Protein AF-A0A7J9Q521-F1 (afdb_monomer_lite)

Radius of gyration: 25.87 Å; chains: 1; bounding box: 79×30×72 Å

pLDDT: mean 87.29, std 11.14, range [47.59, 98.31]

Sequence (172 aa):
MMITQPKRTIVFVFLLVLSLILIKPTYAVGIYFPNDAEIDFKPGLEKTFNFAVTPSNMDVKLSVSGYLSEYVTLSKTFIRFNSTDRIFRVIIKLPEKIDKPGHHKVWIAAEEVIDESKIGGNIGTSCNAMVYILIHVLNPGKYVEMRLSAPDVDLNEPVNFAVSVKSFGEED

Secondary structure (DSSP, 8-state):
----PPPHHHHHHHHHHHHHHT-PPP----EE--S--EEE--TT-EEEEEEEE---SSEEEEEEESTTGGGEEES-SEE-TT-S--EEEEEEE--S--SS-EEEEEEEEEEEEP-HHHHTTS-----EEEEEEEEEE-BSS--EEEEEE-----TTSPPPPEEEEEE-BS--

Structure (mmCIF, N/CA/C/O backbone):
data_AF-A0A7J9Q521-F1
#
_entry.id   AF-A0A7J9Q521-F1
#
loop_
_atom_site.group_PDB
_atom_site.id
_atom_site.type_symbol
_atom_site.label_atom_id
_atom_site.label_alt_id
_atom_site.label_comp_id
_atom_site.label_asym_id
_atom_site.label_entity_id
_atom_site.label_seq_id
_atom_site.pdbx_PDB_ins_code
_atom_site.Cartn_x
_atom_site.Cartn_y
_atom_site.Cartn_z
_atom_site.occupancy
_atom_site.B_iso_or_equiv
_atom_site.auth_seq_id
_atom_site.auth_comp_id
_atom_site.auth_asym_id
_atom_site.auth_atom_id
_atom_site.pdbx_PDB_model_num
ATOM 1 N N . MET A 1 1 ? 58.715 12.450 -34.937 1.00 47.59 1 MET A N 1
ATOM 2 C CA . MET A 1 1 ? 57.334 12.741 -34.496 1.00 47.59 1 MET A CA 1
ATOM 3 C C . MET A 1 1 ? 57.241 12.364 -33.023 1.00 47.59 1 MET A C 1
ATOM 5 O O . MET A 1 1 ? 57.263 11.184 -32.707 1.00 47.59 1 MET A O 1
ATOM 9 N N . MET A 1 2 ? 57.324 13.346 -32.122 1.00 49.03 2 MET A N 1
ATOM 10 C CA . MET A 1 2 ? 57.434 13.121 -30.674 1.00 49.03 2 MET A CA 1
ATOM 11 C C . MET A 1 2 ? 56.020 13.026 -30.086 1.00 49.03 2 MET A C 1
ATOM 13 O O . MET A 1 2 ? 55.297 14.018 -30.078 1.00 49.03 2 MET A O 1
ATOM 17 N N . ILE A 1 3 ? 55.600 11.834 -29.658 1.00 58.25 3 ILE A N 1
ATOM 18 C CA . ILE A 1 3 ? 54.300 11.632 -29.005 1.00 58.25 3 ILE A CA 1
ATOM 19 C C . ILE A 1 3 ? 54.475 12.011 -27.533 1.00 58.25 3 ILE A C 1
ATOM 21 O O . ILE A 1 3 ? 55.090 11.279 -26.757 1.00 58.25 3 ILE A O 1
ATOM 25 N N . THR A 1 4 ? 53.989 13.188 -27.152 1.00 68.38 4 THR A N 1
ATOM 26 C CA . THR A 1 4 ? 53.961 13.645 -25.762 1.00 68.38 4 THR A CA 1
ATOM 27 C C . THR A 1 4 ? 52.951 12.811 -24.975 1.00 68.38 4 THR A C 1
ATOM 29 O O . THR A 1 4 ? 51.753 12.833 -25.246 1.00 68.38 4 THR A O 1
ATOM 32 N N . GLN A 1 5 ? 53.442 12.042 -24.000 1.00 64.75 5 GLN A N 1
ATOM 33 C CA . GLN A 1 5 ? 52.608 11.255 -23.088 1.00 64.75 5 GLN A CA 1
ATOM 34 C C . GLN A 1 5 ? 51.618 12.187 -22.361 1.00 64.75 5 GLN A C 1
ATOM 36 O O . GLN A 1 5 ? 52.052 13.196 -21.790 1.00 64.75 5 GLN A O 1
ATOM 41 N N . PRO A 1 6 ? 50.304 11.895 -22.365 1.00 68.19 6 PRO A N 1
ATOM 42 C CA . PRO A 1 6 ? 49.338 12.721 -21.657 1.00 68.19 6 PRO A CA 1
ATOM 43 C C . PRO A 1 6 ? 49.675 12.734 -20.163 1.00 68.19 6 PRO A C 1
ATOM 45 O O . PRO A 1 6 ? 49.997 11.703 -19.568 1.00 68.19 6 PRO A O 1
ATOM 48 N N . LYS A 1 7 ? 49.609 13.915 -19.535 1.00 80.44 7 LYS A N 1
ATOM 49 C CA . LYS A 1 7 ? 49.823 14.047 -18.087 1.00 80.44 7 LYS A CA 1
ATOM 50 C C . LYS A 1 7 ? 48.856 13.102 -17.366 1.00 80.44 7 LYS A C 1
ATOM 52 O O . LYS A 1 7 ? 47.669 13.105 -17.682 1.00 80.44 7 LYS A O 1
ATOM 57 N N . ARG A 1 8 ? 49.339 12.332 -16.381 1.00 84.19 8 ARG A N 1
ATOM 58 C CA . ARG A 1 8 ? 48.539 11.359 -15.600 1.00 84.19 8 ARG A CA 1
ATOM 59 C C . ARG A 1 8 ? 47.196 11.925 -15.115 1.00 84.19 8 ARG A C 1
ATOM 61 O O . ARG A 1 8 ? 46.199 11.215 -15.118 1.00 84.19 8 ARG A O 1
ATOM 68 N N . THR A 1 9 ? 47.155 13.214 -14.781 1.00 85.81 9 THR A N 1
ATOM 69 C CA . THR A 1 9 ? 45.937 13.941 -14.400 1.00 85.81 9 THR A CA 1
ATOM 70 C C . THR A 1 9 ? 44.882 13.982 -15.509 1.00 85.81 9 THR A C 1
ATOM 72 O O . THR A 1 9 ? 43.710 13.792 -15.225 1.00 85.81 9 THR A O 1
ATOM 75 N N . ILE A 1 10 ? 45.275 14.182 -16.770 1.00 90.81 10 ILE A N 1
ATOM 76 C CA . ILE A 1 10 ? 44.349 14.231 -17.915 1.00 90.81 10 ILE A CA 1
ATOM 77 C C . ILE A 1 10 ? 43.726 12.854 -18.139 1.00 90.81 10 ILE A C 1
ATOM 79 O O . ILE A 1 10 ? 42.522 12.756 -18.343 1.00 90.81 10 ILE A O 1
ATOM 83 N N . VAL A 1 11 ? 44.529 11.790 -18.041 1.00 92.31 11 VAL A N 1
ATOM 84 C CA . VAL A 1 11 ? 44.032 10.411 -18.153 1.00 92.31 11 VAL A CA 1
ATOM 85 C C . VAL A 1 11 ? 43.066 10.091 -17.013 1.00 92.31 11 VAL A C 1
ATOM 87 O O . VAL A 1 11 ? 42.007 9.526 -17.257 1.00 92.31 11 VAL A O 1
ATOM 90 N N . PHE A 1 12 ? 43.385 10.498 -15.781 1.00 94.00 12 PHE A N 1
ATOM 91 C CA . PHE A 1 12 ? 42.503 10.296 -14.631 1.00 94.00 12 PHE A CA 1
ATOM 92 C C . PHE A 1 12 ? 41.174 11.048 -14.775 1.00 94.00 12 PHE A C 1
ATOM 94 O O . PHE A 1 12 ? 40.115 10.459 -14.590 1.00 94.00 12 PHE A O 1
ATOM 101 N N . VAL A 1 13 ? 41.218 12.328 -15.160 1.00 95.44 13 VAL A N 1
ATOM 102 C CA . VAL A 1 13 ? 40.010 13.132 -15.404 1.00 95.44 13 VAL A CA 1
ATOM 103 C C . VAL A 1 13 ? 39.185 12.531 -16.540 1.00 95.44 13 VAL A C 1
ATOM 105 O O . VAL A 1 13 ? 37.972 12.414 -16.408 1.00 95.44 13 VAL A O 1
ATOM 108 N N . PHE A 1 14 ? 39.825 12.084 -17.623 1.00 95.56 14 PHE A N 1
ATOM 109 C CA . PHE A 1 14 ? 39.141 11.415 -18.727 1.00 95.56 14 PHE A CA 1
ATOM 110 C C . PHE A 1 14 ? 38.455 10.119 -18.277 1.00 95.56 14 PHE A C 1
ATOM 112 O O . PHE A 1 14 ? 37.289 9.915 -18.597 1.00 95.56 14 PHE A O 1
ATOM 119 N N . LEU A 1 15 ? 39.134 9.275 -17.493 1.00 95.44 15 LEU A N 1
ATOM 120 C CA . LEU A 1 15 ? 38.546 8.047 -16.948 1.00 95.44 15 LEU A CA 1
ATOM 121 C C . LEU A 1 15 ? 37.395 8.335 -15.980 1.00 95.44 15 LEU A C 1
ATOM 123 O O . LEU A 1 15 ? 36.400 7.617 -15.994 1.00 95.44 15 LEU A O 1
ATOM 127 N N . LEU A 1 16 ? 37.500 9.390 -15.171 1.00 95.81 16 LEU A N 1
ATOM 128 C CA . LEU A 1 16 ? 36.434 9.802 -14.263 1.00 95.81 16 LEU A CA 1
ATOM 129 C C . LEU A 1 16 ? 35.203 10.295 -15.036 1.00 95.81 16 LEU A C 1
ATOM 131 O O . LEU A 1 16 ? 34.092 9.857 -14.754 1.00 95.81 16 LEU A O 1
ATOM 135 N N . VAL A 1 17 ? 35.393 11.137 -16.054 1.00 95.81 17 VAL A N 1
ATOM 136 C CA . VAL A 1 17 ? 34.303 11.594 -16.931 1.00 95.81 17 VAL A CA 1
ATOM 137 C C . VAL A 1 17 ? 33.683 10.418 -17.689 1.00 95.81 17 VAL A C 1
ATOM 139 O O . VAL A 1 17 ? 32.462 10.302 -17.739 1.00 95.81 17 VAL A O 1
ATOM 142 N N . LEU A 1 18 ? 34.503 9.506 -18.219 1.00 95.75 18 LEU A N 1
ATOM 143 C CA . LEU A 1 18 ? 34.029 8.301 -18.898 1.00 95.75 18 LEU A CA 1
ATOM 144 C C . LEU A 1 18 ? 33.210 7.409 -17.955 1.00 95.75 18 LEU A C 1
ATOM 146 O O . LEU A 1 18 ? 32.152 6.930 -18.345 1.00 95.75 18 LEU A O 1
ATOM 150 N N . SER A 1 19 ? 33.656 7.238 -16.707 1.00 93.81 19 SER A N 1
ATOM 151 C CA . SER A 1 19 ? 32.931 6.488 -15.675 1.00 93.81 19 SER A CA 1
ATOM 152 C C . SER A 1 19 ? 31.554 7.096 -15.385 1.00 93.81 19 SER A C 1
ATOM 154 O O . SER A 1 19 ? 30.560 6.375 -15.348 1.00 93.81 19 SER A O 1
ATOM 156 N N . LEU A 1 20 ? 31.464 8.427 -15.273 1.00 90.56 20 LEU A N 1
ATOM 157 C CA . LEU A 1 20 ? 30.196 9.122 -15.027 1.00 90.56 20 LEU A CA 1
ATOM 158 C C . LEU A 1 20 ? 29.192 8.961 -16.181 1.00 90.56 20 LEU A C 1
ATOM 160 O O . LEU A 1 20 ? 27.995 8.849 -15.932 1.00 90.56 20 LEU A O 1
ATOM 164 N N . ILE A 1 21 ? 29.662 8.899 -17.432 1.00 91.94 21 ILE A N 1
ATOM 165 C CA . ILE A 1 21 ? 28.803 8.698 -18.616 1.00 91.94 21 ILE A CA 1
ATOM 166 C C . ILE A 1 21 ? 28.232 7.269 -18.670 1.00 91.94 21 ILE A C 1
ATOM 168 O O . ILE A 1 21 ? 27.182 7.039 -19.268 1.00 91.94 21 ILE A O 1
ATOM 172 N N . LEU A 1 22 ? 28.898 6.299 -18.037 1.00 88.94 22 LEU A N 1
ATOM 173 C CA . LEU A 1 22 ? 28.477 4.895 -18.032 1.00 88.94 22 LEU A CA 1
ATOM 174 C C . LEU A 1 22 ? 27.418 4.571 -16.965 1.00 88.94 22 LEU A C 1
ATOM 176 O O . LEU A 1 22 ? 26.902 3.450 -16.946 1.00 88.94 22 LEU A O 1
ATOM 180 N N . ILE A 1 23 ? 27.063 5.522 -16.095 1.00 83.94 23 ILE A N 1
ATOM 181 C CA . ILE A 1 23 ? 26.026 5.324 -15.077 1.00 83.94 23 ILE A CA 1
ATOM 182 C C . ILE A 1 23 ? 24.658 5.293 -15.769 1.00 83.94 23 ILE A C 1
ATOM 184 O O . ILE A 1 23 ? 24.169 6.304 -16.272 1.00 83.94 23 ILE A O 1
ATOM 188 N N . LYS A 1 24 ? 24.016 4.121 -15.794 1.00 75.94 24 LYS A N 1
ATOM 189 C CA . LYS A 1 24 ? 22.641 3.982 -16.289 1.00 75.94 24 LYS A CA 1
ATOM 190 C C . LYS A 1 24 ? 21.645 4.424 -15.210 1.00 75.94 24 LYS A C 1
ATOM 192 O O . LYS A 1 24 ? 21.816 4.022 -14.057 1.00 75.94 24 LYS A O 1
ATOM 197 N N . PRO A 1 25 ? 20.590 5.186 -15.554 1.00 68.81 25 PRO A N 1
ATOM 198 C CA . PRO A 1 25 ? 19.529 5.488 -14.603 1.00 68.81 25 PRO A CA 1
ATOM 199 C C . PRO A 1 25 ? 18.824 4.191 -14.193 1.00 68.81 25 PRO A C 1
ATOM 201 O O . PRO A 1 25 ? 18.413 3.394 -15.040 1.00 68.81 25 PRO A O 1
ATOM 204 N N . THR A 1 26 ? 18.696 3.975 -12.888 1.00 70.12 26 THR A N 1
ATOM 205 C CA . THR A 1 26 ? 17.899 2.893 -12.309 1.00 70.12 26 THR A CA 1
ATOM 206 C C . THR A 1 26 ? 16.593 3.489 -11.797 1.00 70.12 26 THR A C 1
ATOM 208 O O . THR A 1 26 ? 16.590 4.471 -11.057 1.00 70.12 26 THR A O 1
ATOM 211 N N . TYR A 1 27 ? 15.469 2.932 -12.248 1.00 78.06 27 TYR A N 1
ATOM 212 C CA . TYR A 1 27 ? 14.140 3.344 -11.807 1.00 78.06 27 TYR A CA 1
ATOM 213 C C . TYR A 1 27 ? 13.620 2.299 -10.830 1.00 78.06 27 TYR A C 1
ATOM 215 O O . TYR A 1 27 ? 13.384 1.162 -11.234 1.00 78.06 27 TYR A O 1
ATOM 223 N N . ALA A 1 28 ? 13.478 2.694 -9.567 1.00 85.81 28 ALA A N 1
ATOM 224 C CA . ALA A 1 28 ? 12.813 1.896 -8.548 1.00 85.81 28 ALA A CA 1
ATOM 225 C C . ALA A 1 28 ? 11.314 2.216 -8.520 1.00 85.81 28 ALA A C 1
ATOM 227 O O . ALA A 1 28 ? 10.898 3.360 -8.758 1.00 85.81 28 ALA A O 1
ATOM 228 N N . VAL A 1 29 ? 10.505 1.206 -8.206 1.00 94.00 29 VAL A N 1
ATOM 229 C CA . VAL A 1 29 ? 9.079 1.393 -7.960 1.00 94.00 29 VAL A CA 1
ATOM 230 C C . VAL A 1 29 ? 8.846 2.308 -6.755 1.00 94.00 29 VAL A C 1
ATOM 232 O O . VAL A 1 29 ? 9.493 2.211 -5.717 1.00 94.00 29 VAL A O 1
ATOM 235 N N . GLY A 1 30 ? 7.884 3.202 -6.900 1.00 93.94 30 GLY A N 1
ATOM 236 C CA . GLY A 1 30 ? 7.371 4.089 -5.874 1.00 93.94 30 GLY A CA 1
ATOM 237 C C . GLY A 1 30 ? 5.860 4.186 -6.015 1.00 93.94 30 GLY A C 1
ATOM 238 O O . GLY A 1 30 ? 5.306 3.912 -7.080 1.00 93.94 30 GLY A O 1
ATOM 239 N N . ILE A 1 31 ? 5.187 4.581 -4.943 1.00 94.62 31 ILE A N 1
ATOM 240 C CA . ILE A 1 31 ? 3.732 4.715 -4.895 1.00 94.62 31 ILE A CA 1
ATOM 241 C C . ILE A 1 31 ? 3.368 6.149 -4.509 1.00 94.62 31 ILE A C 1
ATOM 243 O O . ILE A 1 31 ? 3.936 6.723 -3.583 1.00 94.62 31 ILE A O 1
ATOM 247 N N . TYR A 1 32 ? 2.441 6.738 -5.253 1.00 91.38 32 TYR A N 1
ATOM 248 C CA . TYR A 1 32 ? 1.949 8.095 -5.065 1.00 91.38 32 TYR A CA 1
ATOM 249 C C . TYR A 1 32 ? 0.455 8.071 -4.759 1.00 91.38 32 TYR A C 1
ATOM 251 O O . TYR A 1 32 ? -0.315 7.380 -5.434 1.00 91.38 32 TYR A O 1
ATOM 259 N N . PHE A 1 33 ? 0.047 8.871 -3.777 1.00 87.75 33 PHE A N 1
ATOM 260 C CA . PHE A 1 33 ? -1.351 9.167 -3.492 1.00 87.75 33 PHE A CA 1
ATOM 261 C C . PHE A 1 33 ? -1.492 10.657 -3.126 1.00 87.75 33 PHE A C 1
ATOM 263 O O . PHE A 1 33 ? -0.682 11.166 -2.353 1.00 87.75 33 PHE A O 1
ATOM 270 N N . PRO A 1 34 ? -2.471 11.380 -3.697 1.00 66.31 34 PRO A N 1
ATOM 271 C CA . PRO A 1 34 ? -2.526 12.841 -3.599 1.00 66.31 34 PRO A CA 1
ATOM 272 C C . PRO A 1 34 ? -3.157 13.430 -2.320 1.00 66.31 34 PRO A C 1
ATOM 274 O O . PRO A 1 34 ? -3.195 14.649 -2.217 1.00 66.31 34 PRO A O 1
ATOM 277 N N . ASN A 1 35 ? -3.661 12.643 -1.361 1.00 66.25 35 ASN A N 1
ATOM 278 C CA . ASN A 1 35 ? -4.530 13.156 -0.281 1.00 66.25 35 ASN A CA 1
ATOM 279 C C . ASN A 1 35 ? -4.188 12.595 1.095 1.00 66.25 35 ASN A C 1
ATOM 281 O O . ASN A 1 35 ? -3.804 11.438 1.160 1.00 66.25 35 ASN A O 1
ATOM 285 N N . ASP A 1 36 ? -4.479 13.333 2.172 1.00 69.50 36 ASP A N 1
ATOM 286 C CA . ASP A 1 36 ? -4.473 12.823 3.551 1.00 69.50 36 ASP A CA 1
ATOM 287 C C . ASP A 1 36 ? -5.259 11.508 3.639 1.00 69.50 36 ASP A C 1
ATOM 289 O O . ASP A 1 36 ? -6.485 11.459 3.487 1.00 69.50 36 ASP A O 1
ATOM 293 N N . ALA A 1 37 ? -4.534 10.405 3.813 1.00 82.75 37 ALA A N 1
ATOM 294 C CA . ALA A 1 37 ? -5.089 9.060 3.807 1.00 82.75 37 ALA A CA 1
ATOM 295 C C . ALA A 1 37 ? -5.637 8.698 5.190 1.00 82.75 37 ALA A C 1
ATOM 297 O O . ALA A 1 37 ? -5.391 7.605 5.682 1.00 82.75 37 ALA A O 1
ATOM 298 N N . GLU A 1 38 ? -6.362 9.616 5.820 1.00 91.81 38 GLU A N 1
ATOM 299 C CA . GLU A 1 38 ? -6.986 9.422 7.125 1.00 91.81 38 GLU A CA 1
ATOM 300 C C . GLU A 1 38 ? -8.505 9.500 6.973 1.00 91.81 38 GLU A C 1
ATOM 302 O O . GLU A 1 38 ? -9.038 10.378 6.285 1.00 91.81 38 GLU A O 1
ATOM 307 N N . ILE A 1 39 ? -9.215 8.527 7.545 1.00 92.88 39 ILE A N 1
ATOM 308 C CA . ILE A 1 39 ? -10.677 8.477 7.527 1.00 92.88 39 ILE A CA 1
ATOM 309 C C . ILE A 1 39 ? -11.241 7.991 8.852 1.00 92.88 39 ILE A C 1
ATOM 311 O O . ILE A 1 39 ? -10.743 7.032 9.437 1.00 92.88 39 ILE A O 1
ATOM 315 N N . ASP A 1 40 ? -12.348 8.591 9.268 1.00 93.12 40 ASP A N 1
ATOM 316 C CA . ASP A 1 40 ? -13.139 8.073 10.376 1.00 93.12 40 ASP A CA 1
ATOM 317 C C . ASP A 1 40 ? -14.037 6.933 9.901 1.00 93.12 40 ASP A C 1
ATOM 319 O O . ASP A 1 40 ? -14.641 6.988 8.821 1.00 93.12 40 ASP A O 1
ATOM 323 N N . PHE A 1 41 ? -14.125 5.887 10.716 1.00 94.38 41 PHE A N 1
ATOM 324 C CA . PHE A 1 41 ? -15.041 4.785 10.492 1.00 94.38 41 PHE A CA 1
ATOM 325 C C . PHE A 1 41 ? -16.482 5.291 10.527 1.00 94.38 41 PHE A C 1
ATOM 327 O O . PHE A 1 41 ? -16.910 5.962 11.465 1.00 94.38 41 PHE A O 1
ATOM 334 N N . LYS A 1 42 ? -17.244 4.916 9.501 1.00 93.00 42 LYS A N 1
ATOM 335 C CA . LYS A 1 42 ? -18.700 5.017 9.490 1.00 93.00 42 LYS A CA 1
ATOM 336 C C . LYS A 1 42 ? -19.262 3.668 9.039 1.00 93.00 42 LYS A C 1
ATOM 338 O O . LYS A 1 42 ? -18.703 3.096 8.096 1.00 93.00 42 LYS A O 1
ATOM 343 N N . PRO A 1 43 ? -20.337 3.172 9.671 1.00 94.00 43 PRO A N 1
ATOM 344 C CA . PRO A 1 43 ? -21.020 1.963 9.225 1.00 94.00 43 PRO A CA 1
ATOM 345 C C . PRO A 1 43 ? -21.343 2.031 7.727 1.00 94.00 43 PRO A C 1
ATOM 347 O O . PRO A 1 43 ? -21.858 3.046 7.248 1.00 94.00 43 PRO A O 1
ATOM 350 N N . GLY A 1 44 ? -20.953 0.998 6.977 1.00 94.50 44 GLY A N 1
ATOM 351 C CA . GLY A 1 44 ? -21.217 0.901 5.537 1.00 94.50 44 GLY A CA 1
ATOM 352 C C . GLY A 1 44 ? -20.457 1.905 4.658 1.00 94.50 44 GLY A C 1
ATOM 353 O O . GLY A 1 44 ? -20.818 2.095 3.495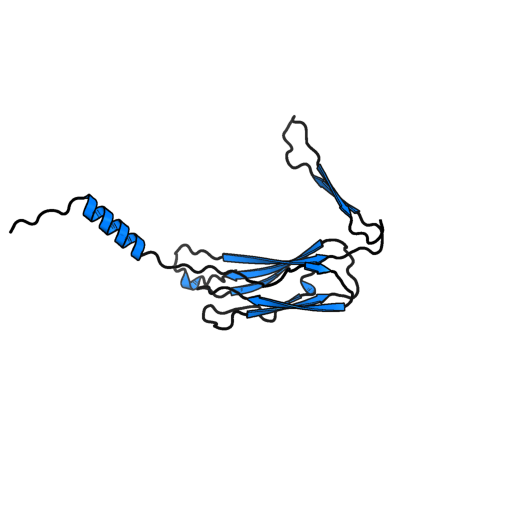 1.00 94.50 44 GLY A O 1
ATOM 354 N N . LEU A 1 45 ? -19.420 2.579 5.177 1.00 95.19 45 LEU A N 1
ATOM 355 C CA . LEU A 1 45 ? -18.658 3.568 4.411 1.00 95.19 45 LEU A CA 1
ATOM 356 C C . LEU A 1 45 ? -18.023 2.944 3.164 1.00 95.19 45 LEU A C 1
ATOM 358 O O . LEU A 1 45 ? -17.171 2.058 3.262 1.00 95.19 45 LEU A O 1
ATOM 362 N N . GLU A 1 46 ? -18.354 3.505 2.002 1.00 97.38 46 GLU A N 1
ATOM 363 C CA . GLU A 1 46 ? -17.676 3.228 0.739 1.00 97.38 46 GLU A CA 1
ATOM 364 C C . GLU A 1 46 ? -16.860 4.447 0.297 1.00 97.38 46 GLU A C 1
ATOM 366 O O . GLU A 1 46 ? -17.397 5.536 0.086 1.00 97.38 46 GLU A O 1
ATOM 371 N N . LYS A 1 47 ? -15.542 4.277 0.150 1.00 95.00 47 LYS A N 1
ATOM 372 C CA . LYS A 1 47 ? -14.643 5.346 -0.307 1.00 95.00 47 LYS A CA 1
ATOM 373 C C . LYS A 1 47 ? -13.619 4.808 -1.294 1.00 95.00 47 LYS A C 1
ATOM 375 O O . LYS A 1 47 ? -13.045 3.740 -1.099 1.00 95.00 47 LYS A O 1
ATOM 380 N N . THR A 1 48 ? -13.384 5.566 -2.360 1.00 95.62 48 THR A N 1
ATOM 381 C CA . THR A 1 48 ? -12.409 5.221 -3.400 1.00 95.62 48 THR A CA 1
ATOM 382 C C . THR A 1 48 ? -11.263 6.220 -3.399 1.00 95.62 48 THR A C 1
ATOM 384 O O . THR A 1 48 ? -11.484 7.430 -3.403 1.00 95.62 48 THR A O 1
ATOM 387 N N . PHE A 1 49 ? -10.042 5.702 -3.444 1.00 94.94 49 PHE A N 1
ATOM 388 C CA . PHE A 1 49 ? -8.810 6.473 -3.535 1.00 94.94 49 PHE A CA 1
ATOM 389 C C . PHE A 1 49 ? -8.087 6.140 -4.836 1.00 94.94 49 PHE A C 1
ATOM 391 O O . PHE A 1 49 ? -8.022 4.977 -5.239 1.00 94.94 49 PHE A O 1
ATOM 398 N N . ASN A 1 50 ? -7.525 7.159 -5.480 1.00 94.88 50 ASN A N 1
ATOM 399 C CA . ASN A 1 50 ? -6.731 6.996 -6.691 1.00 94.88 50 ASN A CA 1
ATOM 400 C C . ASN A 1 50 ? -5.248 7.009 -6.325 1.00 94.88 50 ASN A C 1
ATOM 402 O O . ASN A 1 50 ? -4.751 7.991 -5.777 1.00 94.88 50 ASN A O 1
ATOM 406 N N . PHE A 1 51 ? -4.563 5.923 -6.655 1.00 95.81 51 PHE A N 1
ATOM 407 C CA . PHE A 1 51 ? -3.130 5.752 -6.472 1.00 95.81 51 PHE A CA 1
ATOM 408 C C . PHE A 1 51 ? -2.442 5.684 -7.831 1.00 95.81 51 PHE A C 1
ATOM 410 O O . PHE A 1 51 ? -3.042 5.290 -8.835 1.00 95.81 51 PHE A O 1
ATOM 417 N N . ALA A 1 52 ? -1.163 6.034 -7.857 1.00 95.38 52 ALA A N 1
ATOM 418 C CA . ALA A 1 52 ? -0.304 5.859 -9.016 1.00 95.38 52 ALA A CA 1
ATOM 419 C C . ALA A 1 52 ? 1.010 5.198 -8.607 1.00 95.38 52 ALA A C 1
ATOM 421 O O . ALA A 1 52 ? 1.487 5.379 -7.489 1.00 95.38 52 ALA A O 1
ATOM 422 N N . VAL A 1 53 ? 1.603 4.444 -9.525 1.00 95.75 53 VAL A N 1
ATOM 423 C CA . VAL A 1 53 ? 2.935 3.856 -9.350 1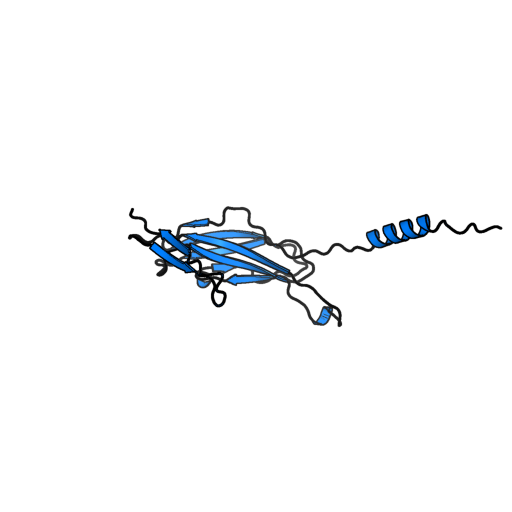.00 95.75 53 VAL A CA 1
ATOM 424 C C . VAL A 1 53 ? 3.919 4.562 -10.274 1.00 95.75 53 VAL A C 1
ATOM 426 O O . VAL A 1 53 ? 3.594 4.834 -11.434 1.00 95.75 53 VAL A O 1
ATOM 429 N N . THR A 1 54 ? 5.128 4.848 -9.794 1.00 94.25 54 THR A N 1
ATOM 430 C CA . THR A 1 54 ? 6.192 5.382 -10.652 1.00 94.25 54 THR A CA 1
ATOM 431 C C . THR A 1 54 ? 6.560 4.379 -11.752 1.00 94.25 54 THR A C 1
ATOM 433 O O . THR A 1 54 ? 6.325 3.170 -11.628 1.00 94.25 54 THR A O 1
ATOM 436 N N . PRO A 1 55 ? 7.131 4.846 -12.872 1.00 90.75 55 PRO A N 1
ATOM 437 C CA . PRO A 1 55 ? 7.786 3.964 -13.824 1.00 90.75 55 PRO A CA 1
ATOM 438 C C . PRO A 1 55 ? 8.850 3.093 -13.138 1.00 90.75 55 PRO A C 1
ATOM 440 O O . PRO A 1 55 ? 9.661 3.597 -12.369 1.00 90.75 55 PRO A O 1
ATOM 443 N N . SER A 1 56 ? 8.839 1.796 -13.439 1.00 89.88 56 SER A N 1
ATOM 444 C CA . SER A 1 56 ? 9.855 0.819 -13.027 1.00 89.88 56 SER A CA 1
ATOM 445 C C . SER A 1 56 ? 10.193 -0.061 -14.229 1.00 89.88 56 SER A C 1
ATOM 447 O O . SER A 1 56 ? 9.337 -0.290 -15.093 1.00 89.88 56 SER A O 1
ATOM 449 N N . ASN A 1 57 ? 11.439 -0.537 -14.268 1.00 89.00 57 ASN A N 1
ATOM 450 C CA . ASN A 1 57 ? 11.943 -1.477 -15.270 1.00 89.00 57 ASN A CA 1
ATOM 451 C C . ASN A 1 57 ? 11.508 -2.929 -15.002 1.00 89.00 57 ASN A C 1
ATOM 453 O O . ASN A 1 57 ? 11.853 -3.820 -15.778 1.00 89.00 57 ASN A O 1
ATOM 457 N N . MET A 1 58 ? 10.775 -3.171 -13.914 1.00 91.38 58 MET A N 1
ATOM 458 C CA . MET A 1 58 ? 10.237 -4.476 -13.547 1.00 91.38 58 MET A CA 1
ATOM 459 C C . MET A 1 58 ? 8.710 -4.456 -13.563 1.00 91.38 58 MET A C 1
ATOM 461 O O . MET A 1 58 ? 8.067 -3.403 -13.503 1.00 91.38 58 MET A O 1
ATOM 465 N N . ASP A 1 59 ? 8.128 -5.647 -13.681 1.00 94.69 59 ASP A N 1
ATOM 466 C CA . ASP A 1 59 ? 6.705 -5.816 -13.427 1.00 94.69 59 ASP A CA 1
ATOM 467 C C . ASP A 1 59 ? 6.427 -5.521 -11.949 1.00 94.69 59 ASP A C 1
ATOM 469 O O . ASP A 1 59 ? 7.262 -5.788 -11.090 1.00 94.69 59 ASP A O 1
ATOM 473 N N . VAL A 1 60 ? 5.257 -4.969 -11.648 1.00 96.81 60 VAL A N 1
ATOM 474 C CA . VAL A 1 60 ? 4.888 -4.548 -10.297 1.00 96.81 60 VAL A CA 1
ATOM 475 C C . VAL A 1 60 ? 3.652 -5.309 -9.846 1.00 96.81 60 VAL A C 1
ATOM 477 O O . VAL A 1 60 ? 2.603 -5.252 -10.490 1.00 96.81 60 VAL A O 1
ATOM 480 N N . LYS A 1 61 ? 3.756 -5.986 -8.707 1.00 97.81 61 LYS A N 1
ATOM 481 C CA . LYS A 1 61 ? 2.637 -6.598 -7.999 1.00 97.81 61 LYS A CA 1
ATOM 482 C C . LYS A 1 61 ? 2.082 -5.606 -6.983 1.00 97.81 61 LYS A C 1
ATOM 484 O O . LYS A 1 61 ? 2.826 -5.013 -6.208 1.00 97.81 61 LYS A O 1
ATOM 489 N N . LEU A 1 62 ? 0.764 -5.444 -6.980 1.00 98.25 62 LEU A N 1
ATOM 490 C CA . LEU A 1 62 ? 0.052 -4.621 -6.010 1.00 98.25 62 LEU A CA 1
ATOM 491 C C . LEU A 1 62 ? -0.612 -5.518 -4.972 1.00 98.25 62 LEU A C 1
ATOM 493 O O . LEU A 1 62 ? -1.225 -6.530 -5.318 1.00 98.25 62 LEU A O 1
ATOM 497 N N . SER A 1 63 ? -0.504 -5.146 -3.702 1.00 98.25 63 SER A N 1
ATOM 498 C CA . SER A 1 63 ? -1.129 -5.893 -2.611 1.00 98.25 63 SER A CA 1
ATOM 499 C C . SER A 1 63 ? -1.628 -4.979 -1.499 1.00 98.25 63 SER A C 1
ATOM 501 O O . SER A 1 63 ? -1.220 -3.821 -1.392 1.00 98.25 63 SER A O 1
ATOM 503 N N . VAL A 1 64 ? -2.545 -5.514 -0.694 1.00 98.06 64 VAL A N 1
ATOM 504 C CA . VAL A 1 64 ? -3.085 -4.854 0.494 1.00 98.06 64 VAL A CA 1
ATOM 505 C C . VAL A 1 64 ? -2.836 -5.741 1.703 1.00 98.06 64 VAL A C 1
ATOM 507 O O . VAL A 1 64 ? -2.972 -6.960 1.612 1.00 98.06 64 VAL A O 1
ATOM 510 N N . SER A 1 65 ? -2.477 -5.143 2.835 1.00 97.81 65 SER A N 1
ATOM 511 C CA . SER A 1 65 ? -2.335 -5.852 4.108 1.00 97.81 65 SER A CA 1
ATOM 512 C C . SER A 1 65 ? -2.802 -5.000 5.291 1.00 97.81 65 SER A C 1
ATOM 514 O O . SER A 1 65 ? -3.042 -3.799 5.163 1.00 97.81 65 SER A O 1
ATOM 516 N N . GLY A 1 66 ? -2.979 -5.631 6.453 1.00 96.38 66 GLY A N 1
ATOM 517 C CA . GLY A 1 66 ? -3.474 -4.989 7.676 1.00 96.38 66 GLY A CA 1
ATOM 518 C C . GLY A 1 66 ? -4.822 -5.539 8.141 1.00 96.38 66 GLY A C 1
ATOM 519 O O . GLY A 1 66 ? -5.442 -6.356 7.464 1.00 96.38 66 GLY A O 1
ATOM 520 N N . TYR A 1 67 ? -5.269 -5.087 9.314 1.00 95.19 67 TYR A N 1
ATOM 521 C CA . TYR A 1 67 ? -6.462 -5.620 9.987 1.00 95.19 67 TYR A CA 1
ATOM 522 C C . TYR A 1 67 ? -7.741 -5.464 9.154 1.00 95.19 67 TYR A C 1
ATOM 524 O O . TYR A 1 67 ? -8.530 -6.392 9.067 1.00 95.19 67 TYR A O 1
ATOM 532 N N . LEU A 1 68 ? -7.903 -4.323 8.478 1.00 96.19 68 LEU A N 1
ATOM 533 C CA . LEU A 1 68 ? -9.082 -4.026 7.657 1.00 96.19 68 LEU A CA 1
ATOM 534 C C . LEU A 1 68 ? -8.874 -4.341 6.167 1.00 96.19 68 LEU A C 1
ATOM 536 O O . LEU A 1 68 ? -9.618 -3.845 5.327 1.00 96.19 68 LEU A O 1
ATOM 540 N N . SER A 1 69 ? -7.855 -5.135 5.817 1.00 96.75 69 SER A N 1
ATOM 541 C CA . SER A 1 69 ? -7.510 -5.420 4.414 1.00 96.75 69 SER A CA 1
ATOM 542 C C . SER A 1 69 ? -8.588 -6.201 3.659 1.00 96.75 69 SER A C 1
ATOM 544 O O . SER A 1 69 ? -8.742 -5.995 2.460 1.00 96.75 69 SER A O 1
ATOM 546 N N . GLU A 1 70 ? -9.375 -7.030 4.348 1.00 97.44 70 GLU A N 1
ATOM 547 C CA . GLU A 1 70 ? -10.496 -7.777 3.756 1.00 97.44 70 GLU A CA 1
ATOM 548 C C . GLU A 1 70 ? -11.608 -6.869 3.202 1.00 97.44 70 GLU A C 1
ATOM 550 O O . GLU A 1 70 ? -12.319 -7.241 2.272 1.00 97.44 70 GLU A O 1
ATOM 555 N N . TYR A 1 71 ? -11.707 -5.644 3.723 1.00 97.62 71 TYR A N 1
ATOM 556 C CA . TYR A 1 71 ? -12.663 -4.622 3.294 1.00 97.62 71 TYR A CA 1
ATOM 557 C C . TYR A 1 71 ? -12.133 -3.755 2.150 1.00 97.62 71 TYR A C 1
ATOM 559 O O . TYR A 1 71 ? -12.763 -2.762 1.776 1.00 97.62 71 TYR A O 1
ATOM 567 N N . VAL A 1 72 ? -10.956 -4.083 1.610 1.00 97.81 72 VAL A N 1
ATOM 568 C CA . VAL A 1 72 ? -10.269 -3.276 0.606 1.00 97.81 72 VAL A CA 1
ATOM 569 C C . VAL A 1 72 ? -10.089 -4.062 -0.682 1.00 97.81 72 VAL A C 1
ATOM 571 O O . VAL A 1 72 ? -9.543 -5.158 -0.714 1.00 97.81 72 VAL A O 1
ATOM 574 N N . THR A 1 73 ? -10.516 -3.459 -1.786 1.00 98.31 73 THR A N 1
ATOM 575 C CA . THR A 1 73 ? -10.390 -4.014 -3.131 1.00 98.31 73 THR A CA 1
ATOM 576 C C . THR A 1 73 ? -9.496 -3.126 -3.983 1.00 98.31 73 THR A C 1
ATOM 578 O O . THR A 1 73 ? -9.693 -1.912 -4.063 1.00 98.31 73 THR A O 1
ATOM 581 N N . LEU A 1 74 ? -8.529 -3.735 -4.667 1.00 98.19 74 LEU A N 1
ATOM 582 C CA . LEU A 1 74 ? -7.726 -3.056 -5.678 1.00 98.19 74 LEU A CA 1
ATOM 583 C C . LEU A 1 74 ? -8.357 -3.235 -7.057 1.00 98.19 74 LEU A C 1
ATOM 585 O O . LEU A 1 74 ? -8.699 -4.348 -7.446 1.00 98.19 74 LEU A O 1
ATOM 589 N N . SER A 1 75 ? -8.431 -2.168 -7.854 1.00 98.12 75 SER A N 1
ATOM 590 C CA . SER A 1 75 ? -8.862 -2.296 -9.254 1.00 98.12 75 SER A CA 1
ATOM 591 C C . SER A 1 75 ? -7.838 -3.011 -10.139 1.00 98.12 75 SER A C 1
ATOM 593 O O . SER A 1 75 ? -8.158 -3.378 -11.265 1.00 98.12 75 SER A O 1
ATOM 595 N N . LYS A 1 76 ? -6.592 -3.127 -9.668 1.00 97.69 76 LYS A N 1
ATOM 596 C CA . LYS A 1 76 ? -5.475 -3.805 -10.329 1.00 97.69 76 LYS A CA 1
ATOM 597 C C . LYS A 1 76 ? -4.616 -4.476 -9.266 1.00 97.69 76 LYS A C 1
ATOM 599 O O . LYS A 1 76 ? -4.340 -3.872 -8.238 1.00 97.69 76 LYS A O 1
ATOM 604 N N . THR A 1 77 ? -4.144 -5.681 -9.543 1.00 97.56 77 THR A N 1
ATOM 605 C CA . THR A 1 77 ? -3.201 -6.411 -8.677 1.00 97.56 77 THR A CA 1
ATOM 606 C C . THR A 1 77 ? -1.820 -6.553 -9.315 1.00 97.56 77 THR A C 1
ATOM 608 O O . THR A 1 77 ? -0.882 -7.019 -8.674 1.00 97.56 77 THR A O 1
ATOM 611 N N . PHE A 1 78 ? -1.679 -6.149 -10.579 1.00 97.56 78 PHE A N 1
ATOM 612 C CA . PHE A 1 78 ? -0.458 -6.310 -11.355 1.00 97.56 78 PHE A CA 1
ATOM 613 C C . PHE A 1 78 ? -0.341 -5.218 -12.424 1.00 97.56 78 PHE A C 1
ATOM 615 O O . PHE A 1 78 ? -1.326 -4.886 -13.087 1.00 97.56 78 PHE A O 1
ATOM 622 N N . ILE A 1 79 ? 0.859 -4.673 -12.607 1.00 96.62 79 ILE A N 1
ATOM 623 C CA . ILE A 1 79 ? 1.192 -3.670 -13.621 1.00 96.62 79 ILE A CA 1
ATOM 624 C C . ILE A 1 79 ? 2.448 -4.143 -14.351 1.00 96.62 79 ILE A C 1
ATOM 626 O O . ILE A 1 79 ? 3.499 -4.319 -13.744 1.00 96.62 79 ILE A O 1
ATOM 630 N N . ARG A 1 80 ? 2.350 -4.332 -15.669 1.00 95.31 80 ARG A N 1
ATOM 631 C CA . ARG A 1 80 ? 3.507 -4.689 -16.501 1.00 95.31 80 ARG A CA 1
ATOM 632 C C . ARG A 1 80 ? 4.483 -3.517 -16.607 1.00 95.31 80 ARG A C 1
ATOM 634 O O . ARG A 1 80 ? 4.047 -2.369 -16.701 1.00 95.31 80 ARG A O 1
ATOM 641 N N . PHE A 1 81 ? 5.783 -3.797 -16.685 1.00 91.88 81 PHE A N 1
ATOM 642 C CA . PHE A 1 81 ? 6.829 -2.768 -16.790 1.00 91.88 81 PHE A CA 1
ATOM 643 C C . PHE A 1 81 ? 6.623 -1.826 -17.994 1.00 91.88 81 PHE A C 1
ATOM 645 O O . PHE A 1 81 ? 6.936 -0.639 -17.936 1.00 91.88 81 PHE A O 1
ATOM 652 N N . ASN A 1 82 ? 6.040 -2.330 -19.082 1.00 91.19 82 ASN A N 1
ATOM 653 C CA . ASN A 1 82 ? 5.757 -1.571 -20.300 1.00 91.19 82 ASN A CA 1
ATOM 654 C C . ASN A 1 82 ? 4.364 -0.909 -20.319 1.00 91.19 82 ASN A C 1
ATOM 656 O O . ASN A 1 82 ? 3.988 -0.320 -21.331 1.00 91.19 82 ASN A O 1
ATOM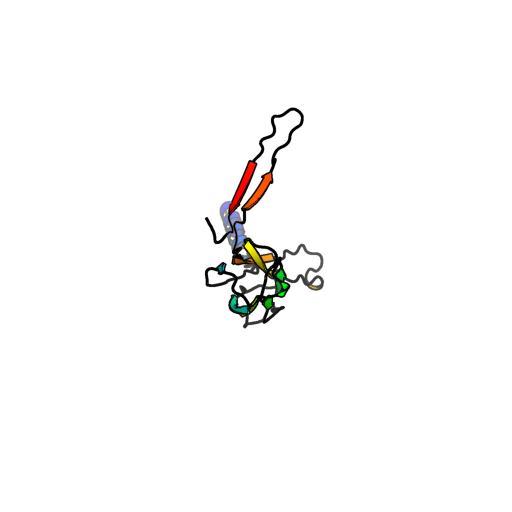 660 N N . SER A 1 83 ? 3.591 -0.998 -19.231 1.00 93.50 83 SER A N 1
ATOM 661 C CA . SER A 1 83 ? 2.269 -0.373 -19.145 1.00 93.50 83 SER A CA 1
ATOM 662 C C . SER A 1 83 ? 2.381 1.150 -19.052 1.00 93.50 83 SER A C 1
ATOM 664 O O . SER A 1 83 ? 3.110 1.681 -18.206 1.00 93.50 83 SER A O 1
ATOM 666 N N . THR A 1 84 ? 1.604 1.851 -19.881 1.00 92.31 84 THR A N 1
ATOM 667 C CA . THR A 1 84 ? 1.398 3.305 -19.787 1.00 92.31 84 THR A CA 1
ATOM 668 C C . THR A 1 84 ? 0.381 3.667 -18.705 1.00 92.31 84 THR A C 1
ATOM 670 O O . THR A 1 84 ? 0.488 4.721 -18.083 1.00 92.31 84 THR A O 1
ATOM 673 N N . ASP A 1 85 ? -0.576 2.779 -18.431 1.00 94.94 85 ASP A N 1
ATOM 674 C CA . ASP A 1 85 ? -1.587 2.966 -17.398 1.00 94.94 85 ASP A CA 1
ATOM 675 C C . ASP A 1 85 ? -1.096 2.408 -16.053 1.00 94.94 85 ASP A C 1
ATOM 677 O O . ASP A 1 85 ? -1.183 1.206 -15.768 1.00 94.94 85 ASP A O 1
ATOM 681 N N . ARG A 1 86 ? -0.562 3.318 -15.233 1.00 94.69 86 ARG A N 1
ATOM 682 C CA . ARG A 1 86 ? 0.000 3.049 -13.899 1.00 94.69 86 ARG A CA 1
ATOM 683 C C . ARG A 1 86 ? -0.859 3.585 -12.752 1.00 94.69 86 ARG A C 1
ATOM 685 O O . ARG A 1 86 ? -0.411 3.607 -11.608 1.00 94.69 86 ARG A O 1
ATOM 692 N N . ILE A 1 87 ? -2.086 4.008 -13.056 1.00 95.94 87 ILE A N 1
ATOM 693 C CA . ILE A 1 87 ? -3.064 4.464 -12.066 1.00 95.94 87 ILE A CA 1
ATOM 694 C C . ILE A 1 87 ? -3.926 3.270 -11.649 1.00 95.94 87 ILE A C 1
ATOM 696 O O . ILE A 1 87 ? -4.294 2.427 -12.473 1.00 95.94 87 ILE A O 1
ATOM 700 N N . PHE A 1 88 ? -4.253 3.172 -10.366 1.00 96.88 88 PHE A N 1
ATOM 701 C CA . PHE A 1 88 ? -5.162 2.160 -9.842 1.00 96.88 88 PHE A CA 1
ATOM 702 C C . PHE A 1 88 ? -6.028 2.728 -8.719 1.00 96.88 88 PHE A C 1
ATOM 704 O O . PHE A 1 88 ? -5.697 3.732 -8.091 1.00 96.88 88 PHE A O 1
ATOM 711 N N . ARG A 1 89 ? -7.174 2.089 -8.489 1.00 96.69 89 ARG A N 1
ATOM 712 C CA . ARG A 1 89 ? -8.128 2.476 -7.453 1.00 96.69 89 ARG A CA 1
ATOM 713 C C . ARG A 1 89 ? -8.027 1.530 -6.272 1.00 96.69 89 ARG A C 1
ATOM 715 O O . ARG A 1 89 ? -7.979 0.315 -6.461 1.00 96.69 89 ARG A O 1
ATOM 722 N N . VAL A 1 90 ? -8.053 2.107 -5.080 1.00 96.81 90 VAL A N 1
ATOM 723 C CA . VAL A 1 90 ? -8.211 1.405 -3.807 1.00 96.81 90 VAL A CA 1
ATOM 724 C C . VAL A 1 90 ? -9.613 1.716 -3.306 1.00 96.81 90 VAL A C 1
ATOM 726 O O . VAL A 1 90 ? -9.935 2.873 -3.037 1.00 96.81 90 VAL A O 1
ATOM 729 N N . ILE A 1 91 ? -10.462 0.697 -3.253 1.00 97.25 91 ILE A N 1
ATOM 730 C CA . ILE A 1 91 ? -11.874 0.805 -2.889 1.00 97.25 91 ILE A CA 1
ATOM 731 C C . ILE A 1 91 ? -12.029 0.194 -1.504 1.00 97.25 91 ILE A C 1
ATOM 733 O O . ILE A 1 91 ? -11.779 -0.994 -1.331 1.00 97.25 91 ILE A O 1
ATOM 737 N N . ILE A 1 92 ? -12.433 1.001 -0.531 1.00 96.88 92 ILE A N 1
ATOM 738 C CA . ILE A 1 92 ? -12.698 0.571 0.841 1.00 96.88 92 ILE A CA 1
ATOM 739 C C . ILE A 1 92 ? -14.211 0.473 1.022 1.00 96.88 92 ILE A C 1
ATOM 741 O O . ILE A 1 92 ? -14.909 1.440 0.721 1.00 96.88 92 ILE A O 1
ATOM 745 N N . LYS A 1 93 ? -14.696 -0.669 1.520 1.00 97.75 93 LYS A N 1
ATOM 746 C CA . LYS A 1 93 ? -16.097 -0.914 1.897 1.00 97.75 93 LYS A CA 1
ATOM 747 C C . LYS A 1 93 ? -16.149 -1.445 3.325 1.00 97.75 93 LYS A C 1
ATOM 749 O O . LYS A 1 93 ? -16.009 -2.646 3.543 1.00 97.75 93 LYS A O 1
ATOM 754 N N . LEU A 1 94 ? -16.290 -0.542 4.290 1.00 96.88 94 LEU A N 1
ATOM 755 C CA . LEU A 1 94 ? -16.277 -0.898 5.708 1.00 96.88 94 LEU A CA 1
ATOM 756 C C . LEU A 1 94 ? -17.578 -1.608 6.114 1.00 96.88 94 LEU A C 1
ATOM 758 O O . LEU A 1 94 ? -18.637 -1.301 5.562 1.00 96.88 94 LEU A O 1
ATOM 762 N N . PRO A 1 95 ? -17.518 -2.546 7.075 1.00 96.88 95 PRO A N 1
ATOM 763 C CA . PRO A 1 95 ? -18.703 -3.233 7.569 1.00 96.88 95 PRO A CA 1
ATOM 764 C C . PRO A 1 95 ? -19.569 -2.292 8.419 1.00 96.88 95 PRO A C 1
ATOM 766 O O . PRO A 1 95 ? -19.157 -1.194 8.791 1.00 96.88 95 PRO A O 1
ATOM 769 N N . GLU A 1 96 ? -20.763 -2.751 8.791 1.00 95.12 96 GLU A N 1
ATOM 770 C CA . GLU A 1 96 ? -21.641 -2.024 9.722 1.00 95.12 96 GLU A CA 1
ATOM 771 C C . GLU A 1 96 ? -21.025 -1.874 11.122 1.00 95.12 96 GLU A C 1
ATOM 773 O O . GLU A 1 96 ? -21.333 -0.936 11.855 1.00 95.12 96 GLU A O 1
ATOM 778 N N . LYS A 1 97 ? -20.133 -2.793 11.505 1.00 92.25 97 LYS A N 1
ATOM 779 C CA . LYS A 1 97 ? -19.480 -2.800 12.812 1.00 92.25 97 LYS A CA 1
ATOM 780 C C . LYS A 1 97 ? -18.060 -3.344 12.712 1.00 92.25 97 LYS A C 1
ATOM 782 O O . LYS A 1 97 ? -17.828 -4.343 12.038 1.00 92.25 97 LYS A O 1
ATOM 787 N N . ILE A 1 98 ? -17.136 -2.713 13.435 1.00 91.81 98 ILE A N 1
ATOM 788 C CA . ILE A 1 98 ? -15.778 -3.209 13.673 1.00 91.81 98 ILE A CA 1
ATOM 789 C C . ILE A 1 98 ? -15.634 -3.483 15.170 1.00 91.81 98 ILE A C 1
ATOM 791 O O . ILE A 1 98 ? -15.928 -2.618 15.991 1.00 91.81 98 ILE A O 1
ATOM 795 N N . ASP A 1 99 ? -15.181 -4.683 15.532 1.00 87.81 99 ASP A N 1
ATOM 796 C CA . ASP A 1 99 ? -15.103 -5.095 16.939 1.00 87.81 99 ASP A CA 1
ATOM 797 C C . ASP A 1 99 ? -13.950 -4.438 17.700 1.00 87.81 99 ASP A C 1
ATOM 799 O O . ASP A 1 99 ? -14.026 -4.246 18.913 1.00 87.81 99 ASP A O 1
ATOM 803 N N . LYS A 1 100 ? -12.866 -4.099 16.996 1.00 88.75 100 LYS A N 1
ATOM 804 C CA . LYS A 1 100 ? -11.671 -3.518 17.599 1.00 88.75 100 LYS A CA 1
ATOM 805 C C . LYS A 1 100 ? -11.630 -2.001 17.372 1.00 88.75 100 LYS A C 1
ATOM 807 O O . LYS A 1 100 ? -11.351 -1.588 16.245 1.00 88.75 100 LYS A O 1
ATOM 812 N N . PRO A 1 101 ? -11.833 -1.165 18.405 1.00 88.69 101 PRO A N 1
ATOM 813 C CA . PRO A 1 101 ? -11.587 0.269 18.296 1.00 88.69 101 PRO A CA 1
ATOM 814 C C . PRO A 1 101 ? -10.085 0.571 18.185 1.00 88.69 101 PRO A C 1
ATOM 816 O O . PRO A 1 101 ? -9.236 -0.294 18.422 1.00 88.69 101 PRO A O 1
ATOM 819 N N . GLY A 1 102 ? -9.759 1.803 17.804 1.00 88.69 102 GLY A N 1
ATOM 820 C CA . GLY A 1 102 ? -8.396 2.303 17.655 1.00 88.69 102 GLY A CA 1
ATOM 821 C C . GLY A 1 102 ? -8.040 2.724 16.229 1.00 88.69 102 GLY A C 1
ATOM 822 O O . GLY A 1 102 ? -8.884 2.805 15.335 1.00 88.69 102 GLY A O 1
ATOM 823 N N . HIS A 1 103 ? -6.753 3.005 16.022 1.00 91.12 103 HIS A N 1
ATOM 824 C CA . HIS A 1 103 ? -6.209 3.346 14.710 1.00 91.12 103 HIS A CA 1
ATOM 825 C C . HIS A 1 103 ? -5.788 2.093 13.943 1.00 91.12 103 HIS A C 1
ATOM 827 O O . HIS A 1 103 ? -4.849 1.394 14.336 1.00 91.12 103 HIS A O 1
ATOM 833 N N . HIS A 1 104 ? -6.412 1.858 12.795 1.00 94.81 104 HIS A N 1
ATOM 834 C CA . HIS A 1 104 ? -6.099 0.726 11.931 1.00 94.81 104 HIS A CA 1
ATOM 835 C C . HIS A 1 104 ? -5.430 1.202 10.654 1.00 94.81 104 HIS A C 1
ATOM 837 O O . HIS A 1 104 ? -5.975 2.022 9.922 1.00 94.81 104 HIS A O 1
ATOM 843 N N . LYS A 1 105 ? -4.239 0.671 10.373 1.00 95.88 105 LYS A N 1
ATOM 844 C CA . LYS A 1 105 ? -3.526 0.931 9.121 1.00 95.88 105 LYS A CA 1
ATOM 845 C C . LYS A 1 105 ? -3.860 -0.150 8.107 1.00 95.88 105 LYS A C 1
ATOM 847 O O . LYS A 1 105 ? -3.652 -1.335 8.373 1.00 95.88 105 LYS A O 1
ATOM 852 N N . VAL A 1 106 ? -4.325 0.275 6.942 1.00 96.75 106 VAL A N 1
ATOM 853 C CA . VAL A 1 106 ? -4.376 -0.549 5.738 1.00 96.75 106 VAL A CA 1
ATOM 854 C C . VAL A 1 106 ? -3.169 -0.182 4.895 1.00 96.75 106 VAL A C 1
ATOM 856 O O . VAL A 1 106 ? -3.065 0.957 4.457 1.00 96.75 106 VAL A O 1
ATOM 859 N N . TRP A 1 107 ? -2.260 -1.124 4.680 1.00 96.94 107 TRP A N 1
ATOM 860 C CA . TRP A 1 107 ? -1.057 -0.923 3.880 1.00 96.94 107 TRP A CA 1
ATOM 861 C C . TRP A 1 107 ? -1.315 -1.293 2.428 1.00 96.94 107 TRP A C 1
ATOM 863 O O . TRP A 1 107 ? -1.854 -2.360 2.148 1.00 96.94 107 TRP A O 1
ATOM 873 N N . ILE A 1 108 ? -0.904 -0.423 1.514 1.00 97.50 108 ILE A N 1
ATOM 874 C CA . ILE A 1 108 ? -0.942 -0.622 0.072 1.00 97.50 108 ILE A CA 1
ATOM 875 C C . ILE A 1 108 ? 0.510 -0.716 -0.379 1.00 97.50 108 ILE A C 1
ATOM 877 O O . ILE A 1 108 ? 1.283 0.225 -0.184 1.00 97.50 108 ILE A O 1
ATOM 881 N N . ALA A 1 109 ? 0.873 -1.853 -0.961 1.00 97.31 109 ALA A N 1
ATOM 882 C CA . ALA A 1 109 ? 2.233 -2.146 -1.384 1.00 97.31 109 ALA A CA 1
ATOM 883 C C . ALA A 1 109 ? 2.326 -2.279 -2.906 1.00 97.31 109 ALA A C 1
ATOM 885 O O . ALA A 1 109 ? 1.450 -2.873 -3.542 1.00 97.31 109 ALA A O 1
ATOM 886 N N . ALA A 1 110 ? 3.411 -1.749 -3.464 1.00 97.50 110 ALA A N 1
ATOM 887 C CA . ALA A 1 110 ? 3.845 -1.932 -4.839 1.00 97.50 110 ALA A CA 1
ATOM 888 C C . ALA A 1 110 ? 5.225 -2.601 -4.822 1.00 97.50 110 ALA A C 1
ATOM 890 O O . ALA A 1 110 ? 6.218 -1.984 -4.441 1.00 97.50 110 ALA A O 1
ATOM 891 N N . GLU A 1 111 ? 5.266 -3.871 -5.210 1.00 96.81 111 GLU A N 1
ATOM 892 C CA . GLU A 1 111 ? 6.445 -4.731 -5.141 1.00 96.81 111 GLU A CA 1
ATOM 893 C C . GLU A 1 111 ? 6.937 -5.066 -6.548 1.00 96.81 111 GLU A C 1
ATOM 895 O O . GLU A 1 111 ? 6.168 -5.540 -7.386 1.00 96.81 111 GLU A O 1
ATOM 900 N N . GLU A 1 112 ? 8.219 -4.836 -6.813 1.00 95.56 112 GLU A N 1
ATOM 901 C CA . GLU A 1 112 ? 8.849 -5.274 -8.055 1.00 95.56 112 GLU A CA 1
ATOM 902 C C . GLU A 1 112 ? 8.984 -6.795 -8.088 1.00 95.56 112 GLU A C 1
ATOM 904 O O . GLU A 1 112 ? 9.553 -7.421 -7.193 1.00 95.56 112 GLU A O 1
ATOM 909 N N . VAL A 1 113 ? 8.478 -7.392 -9.162 1.00 93.88 113 VAL A N 1
ATOM 910 C CA . VAL A 1 113 ? 8.545 -8.828 -9.394 1.00 93.88 113 VAL A CA 1
ATOM 911 C C . VAL A 1 113 ? 9.860 -9.156 -10.077 1.00 93.88 113 VAL A C 1
ATOM 913 O O . VAL A 1 113 ? 10.122 -8.745 -11.211 1.00 93.88 113 VAL A O 1
ATOM 916 N N . ILE A 1 114 ? 10.673 -9.938 -9.376 1.00 88.19 114 ILE A N 1
ATOM 917 C CA . ILE A 1 114 ? 11.926 -10.456 -9.898 1.00 88.19 114 ILE A CA 1
ATOM 918 C C . ILE A 1 114 ? 11.632 -11.585 -10.888 1.00 88.19 114 ILE A C 1
ATOM 920 O O . ILE A 1 114 ? 11.020 -12.595 -10.552 1.00 88.19 114 ILE A O 1
ATOM 924 N N . ASP A 1 115 ? 12.116 -11.417 -12.113 1.00 84.75 115 ASP A N 1
ATOM 925 C CA . ASP A 1 115 ? 12.130 -12.465 -13.125 1.00 84.75 115 ASP A CA 1
ATOM 926 C C . ASP A 1 115 ? 13.492 -13.171 -13.089 1.00 84.75 115 ASP A C 1
ATOM 928 O O . ASP A 1 115 ? 14.474 -12.685 -13.656 1.00 84.75 115 ASP A O 1
ATOM 932 N N . GLU A 1 116 ? 13.560 -14.310 -12.395 1.00 81.31 116 GLU A N 1
ATOM 933 C CA . GLU A 1 116 ? 14.797 -15.084 -12.212 1.00 81.31 116 GLU A CA 1
ATOM 934 C C . GLU A 1 116 ? 15.459 -15.469 -13.542 1.00 81.31 116 GLU A C 1
ATOM 936 O O . GLU A 1 116 ? 16.688 -15.509 -13.637 1.00 81.31 116 GLU A O 1
ATOM 941 N N . SER A 1 117 ? 14.663 -15.650 -14.604 1.00 79.31 117 SER A N 1
ATOM 942 C CA . SER A 1 117 ? 15.176 -15.962 -15.942 1.00 79.31 117 SER A CA 1
ATOM 943 C C . SER A 1 117 ? 16.023 -14.832 -16.541 1.00 79.31 117 SER A C 1
ATOM 945 O O . SER A 1 117 ? 16.891 -15.085 -17.377 1.00 79.31 117 SER A O 1
ATOM 947 N N . LYS A 1 118 ? 15.824 -13.587 -16.088 1.00 73.88 118 LYS A N 1
ATOM 948 C CA . LYS A 1 118 ? 16.548 -12.397 -16.561 1.00 73.88 118 LYS A CA 1
ATOM 949 C C . LYS A 1 118 ? 17.789 -12.065 -15.741 1.00 73.88 118 LYS A C 1
ATOM 951 O O . LYS A 1 118 ? 18.588 -11.239 -16.176 1.00 73.88 118 LYS A O 1
ATOM 956 N N . ILE A 1 119 ? 17.965 -12.680 -14.572 1.00 75.00 119 ILE A N 1
ATOM 957 C CA . ILE A 1 119 ? 19.081 -12.362 -13.672 1.00 75.00 119 ILE A CA 1
ATOM 958 C C . ILE A 1 119 ? 20.384 -13.026 -14.140 1.00 75.00 119 ILE A C 1
ATOM 960 O O . ILE A 1 119 ? 21.457 -12.442 -13.988 1.00 75.00 119 ILE A O 1
ATOM 964 N N . GLY A 1 120 ? 20.314 -14.210 -14.762 1.00 72.94 120 GLY A N 1
ATOM 965 C CA . GLY A 1 120 ? 21.456 -14.829 -15.450 1.00 72.94 120 GLY A CA 1
ATOM 966 C C . GLY A 1 120 ? 22.718 -14.993 -14.587 1.00 72.94 120 GLY A C 1
ATOM 967 O O . GLY A 1 120 ? 23.822 -14.824 -15.095 1.00 72.94 120 GLY A O 1
ATOM 968 N N . GLY A 1 121 ? 22.563 -15.259 -13.283 1.00 74.75 121 GLY A N 1
ATOM 969 C CA . GLY A 1 121 ? 23.676 -15.408 -12.332 1.00 74.75 121 GLY A CA 1
ATOM 970 C C . GLY A 1 121 ? 24.247 -14.099 -11.767 1.00 74.75 121 GLY A C 1
ATOM 971 O O . GLY A 1 121 ? 25.237 -14.139 -11.041 1.00 74.75 121 GLY A O 1
ATOM 972 N N . ASN A 1 122 ? 23.642 -12.949 -12.074 1.00 75.12 122 ASN A N 1
ATOM 973 C CA . ASN A 1 122 ? 24.018 -11.659 -11.495 1.00 75.12 122 ASN A CA 1
ATOM 974 C C . ASN A 1 122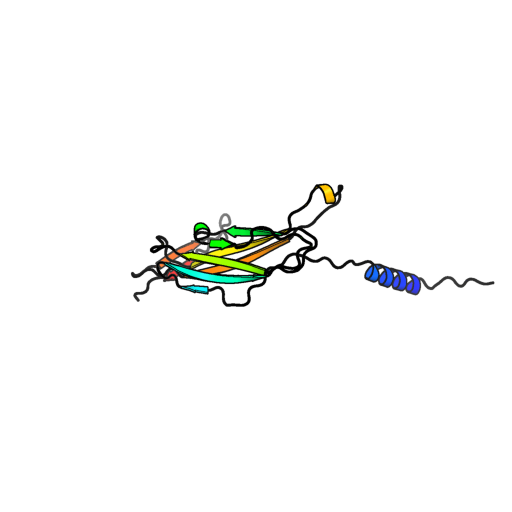 ? 23.308 -11.398 -10.156 1.00 75.12 122 ASN A C 1
ATOM 976 O O . ASN A 1 122 ? 22.342 -12.064 -9.799 1.00 75.12 122 ASN A O 1
ATOM 980 N N . ILE A 1 123 ? 23.766 -10.387 -9.418 1.00 77.38 123 ILE A N 1
ATOM 981 C CA . ILE A 1 123 ? 23.032 -9.863 -8.260 1.00 77.38 123 ILE A CA 1
ATOM 982 C C . ILE A 1 123 ? 21.985 -8.873 -8.774 1.00 77.38 123 ILE A C 1
ATOM 984 O O . ILE A 1 123 ? 22.325 -7.908 -9.460 1.00 77.38 123 ILE A O 1
ATOM 988 N N . GLY A 1 124 ? 20.718 -9.122 -8.446 1.00 76.06 124 GLY A N 1
ATOM 989 C CA . GLY A 1 124 ? 19.603 -8.215 -8.706 1.00 76.06 124 GLY A CA 1
ATOM 990 C C . GLY A 1 124 ? 19.072 -7.591 -7.417 1.00 76.06 124 GLY A C 1
ATOM 991 O O . GLY A 1 124 ? 19.191 -8.166 -6.338 1.00 76.06 124 GLY A O 1
ATOM 992 N N . THR A 1 125 ? 18.470 -6.414 -7.542 1.00 82.50 125 THR A N 1
ATOM 993 C CA . THR A 1 125 ? 17.772 -5.712 -6.458 1.00 82.50 125 THR A CA 1
ATOM 994 C C . THR A 1 125 ? 16.320 -5.504 -6.866 1.00 82.50 125 THR A C 1
ATOM 996 O O . THR A 1 125 ? 16.081 -5.129 -8.013 1.00 82.50 125 THR A O 1
ATOM 999 N N . SER A 1 126 ? 15.378 -5.685 -5.943 1.00 89.00 126 SER A N 1
ATOM 1000 C CA . SER A 1 126 ? 13.984 -5.259 -6.100 1.00 89.00 126 SER A CA 1
ATOM 1001 C C . SER A 1 126 ? 13.608 -4.256 -5.015 1.00 89.00 126 SER A C 1
ATOM 1003 O O . SER A 1 126 ? 14.203 -4.224 -3.934 1.00 89.00 126 SER A O 1
ATOM 1005 N N . CYS A 1 127 ? 12.620 -3.420 -5.310 1.00 92.94 127 CYS A N 1
ATOM 1006 C CA . CYS A 1 127 ? 12.042 -2.475 -4.370 1.00 92.94 127 CYS A CA 1
ATOM 1007 C C . CYS A 1 127 ? 10.600 -2.864 -4.008 1.00 92.94 127 CYS A C 1
ATOM 1009 O O . CYS A 1 127 ? 9.839 -3.377 -4.832 1.00 92.94 127 CYS A O 1
ATOM 1011 N N . ASN A 1 128 ? 10.226 -2.598 -2.756 1.00 95.00 128 ASN A N 1
ATOM 1012 C CA . ASN A 1 128 ? 8.864 -2.713 -2.254 1.00 95.00 128 ASN A CA 1
ATOM 1013 C C . ASN A 1 128 ? 8.472 -1.388 -1.595 1.00 95.00 128 ASN A C 1
ATOM 1015 O O . ASN A 1 128 ? 8.950 -1.056 -0.509 1.00 95.00 128 ASN A O 1
ATOM 1019 N N . ALA A 1 129 ? 7.629 -0.619 -2.280 1.00 95.50 129 ALA A N 1
ATOM 1020 C CA . ALA A 1 129 ? 7.142 0.664 -1.800 1.00 95.50 129 ALA A CA 1
ATOM 1021 C C . ALA A 1 129 ? 5.792 0.484 -1.101 1.00 95.50 129 ALA A C 1
ATOM 1023 O O . ALA A 1 129 ? 4.862 -0.076 -1.681 1.00 95.50 129 ALA A O 1
ATOM 1024 N N . MET A 1 130 ? 5.665 0.998 0.124 1.00 95.12 130 MET A N 1
ATOM 1025 C CA . MET A 1 130 ? 4.446 0.882 0.925 1.00 95.12 130 MET A CA 1
ATOM 1026 C C . MET A 1 130 ? 3.959 2.240 1.417 1.00 95.12 130 MET A C 1
ATOM 1028 O O . MET A 1 130 ? 4.738 3.062 1.893 1.00 95.12 130 MET A O 1
ATOM 1032 N N . VAL A 1 131 ? 2.646 2.436 1.363 1.00 95.56 131 VAL A N 1
ATOM 1033 C CA . VAL A 1 131 ? 1.920 3.556 1.983 1.00 95.56 131 VAL A CA 1
ATOM 1034 C C . VAL A 1 131 ? 0.713 3.007 2.728 1.00 95.56 131 VAL A C 1
ATOM 1036 O O . VAL A 1 131 ? 0.352 1.848 2.534 1.00 95.56 131 VAL A O 1
ATOM 1039 N N . TYR A 1 132 ? 0.087 3.804 3.592 1.00 95.00 132 TYR A N 1
ATOM 1040 C CA . TYR A 1 132 ? -1.084 3.357 4.339 1.00 95.00 132 TYR A CA 1
ATOM 1041 C C . TYR A 1 132 ? -2.249 4.334 4.264 1.00 95.00 132 TYR A C 1
ATOM 1043 O O . TYR A 1 132 ? -2.059 5.537 4.117 1.00 95.00 132 TYR A O 1
ATOM 1051 N N . ILE A 1 133 ? -3.450 3.783 4.428 1.00 95.44 133 ILE A N 1
ATOM 1052 C CA . ILE A 1 133 ? -4.660 4.512 4.797 1.00 95.44 133 ILE A CA 1
ATOM 1053 C C . ILE A 1 133 ? -4.918 4.238 6.281 1.00 95.44 133 ILE A C 1
ATOM 1055 O O . ILE A 1 133 ? -4.973 3.080 6.703 1.00 95.44 133 ILE A O 1
ATOM 1059 N N . LEU A 1 134 ? -5.017 5.297 7.077 1.00 95.06 134 LEU A N 1
ATOM 1060 C CA . LEU A 1 134 ? -5.339 5.270 8.495 1.00 95.06 134 LEU A CA 1
ATOM 1061 C C . LEU A 1 134 ? -6.854 5.362 8.678 1.00 95.06 134 LEU A C 1
ATOM 1063 O O . LEU A 1 134 ? -7.496 6.287 8.188 1.00 95.06 134 LEU A O 1
ATOM 1067 N N . ILE A 1 135 ? -7.420 4.395 9.389 1.00 94.88 135 ILE A N 1
ATOM 1068 C CA . ILE A 1 135 ? -8.848 4.335 9.688 1.00 94.88 135 ILE A CA 1
ATOM 1069 C C . ILE A 1 135 ? -9.026 4.463 11.196 1.00 94.88 135 ILE A C 1
ATOM 1071 O O . ILE A 1 135 ? -8.485 3.659 11.960 1.00 94.88 135 ILE A O 1
ATOM 1075 N N . HIS A 1 136 ? -9.772 5.476 11.620 1.00 92.94 136 HIS A N 1
ATOM 1076 C CA . HIS A 1 136 ? -10.064 5.758 13.020 1.00 92.94 136 HIS A CA 1
ATOM 1077 C C . HIS A 1 136 ? -11.374 5.079 13.402 1.00 92.94 136 HIS A C 1
ATOM 1079 O O . HIS A 1 136 ? -12.435 5.448 12.910 1.00 92.94 136 HIS A O 1
ATOM 1085 N N . VAL A 1 137 ? -11.304 4.070 14.268 1.00 91.19 137 VAL A N 1
ATOM 1086 C CA . VAL A 1 137 ? -12.489 3.397 14.810 1.00 91.19 137 VAL A CA 1
ATOM 1087 C C . VAL A 1 137 ? -12.672 3.872 16.244 1.00 91.19 137 VAL A C 1
ATOM 1089 O O . VAL A 1 137 ? -11.972 3.410 17.147 1.00 91.19 137 VAL A O 1
ATOM 1092 N N . LEU A 1 138 ? -13.575 4.828 16.443 1.00 83.75 138 LEU A N 1
ATOM 1093 C CA . LEU A 1 138 ? -13.921 5.323 17.774 1.00 83.75 138 LEU A CA 1
ATOM 1094 C C . LEU A 1 138 ? -14.820 4.313 18.497 1.00 83.75 138 LEU A C 1
ATOM 1096 O O . LEU A 1 138 ? -15.604 3.597 17.869 1.00 83.75 138 LEU A O 1
ATOM 1100 N N . ASN A 1 139 ? -14.682 4.229 19.819 1.00 75.06 139 ASN A N 1
ATOM 1101 C CA . ASN A 1 139 ? -15.613 3.492 20.664 1.00 75.06 139 ASN A CA 1
ATOM 1102 C C . ASN A 1 139 ? -16.693 4.467 21.167 1.00 75.06 139 ASN A C 1
ATOM 1104 O O . ASN A 1 139 ? -16.324 5.503 21.720 1.00 75.06 139 ASN A O 1
ATOM 1108 N N . PRO A 1 140 ? -17.996 4.149 21.052 1.00 66.81 140 PRO A N 1
ATOM 1109 C CA . PRO A 1 140 ? -19.054 4.986 21.621 1.00 66.81 140 PRO A CA 1
ATOM 1110 C C . PRO A 1 140 ? -18.948 5.177 23.144 1.00 66.81 140 PRO A C 1
ATOM 1112 O O . PRO A 1 140 ? -19.490 6.139 23.666 1.00 66.81 140 PRO A O 1
ATOM 1115 N N . GLY A 1 141 ? -18.261 4.286 23.869 1.00 64.75 141 GLY A N 1
ATOM 1116 C CA . GLY A 1 141 ? -17.969 4.460 25.298 1.00 64.75 141 GLY A CA 1
ATOM 1117 C C . GLY A 1 141 ? -16.506 4.814 25.579 1.00 64.75 141 GLY A C 1
ATOM 1118 O O . GLY A 1 141 ? -15.654 4.775 24.691 1.00 64.75 141 GLY A O 1
ATOM 1119 N N . LYS A 1 142 ? -16.175 5.074 26.850 1.00 62.34 142 LYS A N 1
ATOM 1120 C CA . LYS A 1 142 ? -14.783 5.285 27.291 1.00 62.34 142 LYS A CA 1
ATOM 1121 C C . LYS A 1 142 ? -13.895 4.097 26.905 1.00 62.34 142 LYS A C 1
ATOM 1123 O O . LYS A 1 142 ? -14.118 2.971 27.352 1.00 62.34 142 LYS A O 1
ATOM 1128 N N . TYR A 1 143 ? -12.859 4.340 26.105 1.00 69.50 143 TYR A N 1
ATOM 1129 C CA . TYR A 1 143 ? -11.883 3.320 25.722 1.00 69.50 143 TYR A CA 1
ATOM 1130 C C . TYR A 1 143 ? -10.471 3.839 25.894 1.00 69.50 143 TYR A C 1
ATOM 1132 O O . TYR A 1 143 ? -10.113 4.863 25.319 1.00 69.50 143 TYR A O 1
ATOM 1140 N N . VAL A 1 144 ? -9.662 3.089 26.636 1.00 70.12 144 VAL A N 1
ATOM 1141 C CA . VAL A 1 144 ? -8.256 3.401 26.861 1.00 70.12 144 VAL A CA 1
ATOM 1142 C C . VAL A 1 144 ? -7.413 2.203 26.446 1.00 70.12 144 VAL A C 1
ATOM 1144 O O . VAL A 1 144 ? -7.539 1.116 27.007 1.00 70.12 144 VAL A O 1
ATOM 1147 N N . GLU A 1 145 ? -6.533 2.403 25.472 1.00 71.75 145 GLU A N 1
ATOM 1148 C CA . GLU A 1 145 ? -5.473 1.458 25.148 1.00 71.75 145 GLU A CA 1
ATOM 1149 C C . GLU A 1 145 ? -4.256 1.767 26.023 1.00 71.75 145 GLU A C 1
ATOM 1151 O O . GLU A 1 145 ? -3.741 2.886 26.018 1.00 71.75 145 GLU A O 1
ATOM 1156 N N . MET A 1 146 ? -3.790 0.768 26.772 1.00 79.44 146 MET A N 1
ATOM 1157 C CA . MET A 1 146 ? -2.581 0.865 27.585 1.00 79.44 146 MET A CA 1
ATOM 1158 C C . MET A 1 146 ? -1.538 -0.120 27.073 1.00 79.44 146 MET A C 1
ATOM 1160 O O . MET A 1 146 ? -1.819 -1.307 26.910 1.00 79.44 146 MET A O 1
ATOM 1164 N N . ARG A 1 147 ? -0.313 0.356 26.860 1.00 82.06 147 ARG A N 1
ATOM 1165 C CA . ARG A 1 147 ? 0.826 -0.478 26.480 1.00 82.06 147 ARG A CA 1
ATOM 1166 C C . ARG A 1 147 ? 1.979 -0.245 27.442 1.00 82.06 147 ARG A C 1
ATOM 1168 O O . ARG A 1 147 ? 2.477 0.870 27.543 1.00 82.06 147 ARG A O 1
ATOM 1175 N N . LEU A 1 148 ? 2.416 -1.309 28.108 1.00 85.69 148 LEU A N 1
ATOM 1176 C CA . LEU A 1 148 ? 3.628 -1.329 28.922 1.00 85.69 148 LEU A CA 1
ATOM 1177 C C . LEU A 1 148 ? 4.798 -1.834 28.069 1.00 85.69 148 LEU A C 1
ATOM 1179 O O . LEU A 1 148 ? 4.664 -2.833 27.362 1.00 85.69 148 LEU A O 1
ATOM 1183 N N . SER A 1 149 ? 5.942 -1.161 28.134 1.00 87.00 149 SER A N 1
ATOM 1184 C CA . SER A 1 149 ? 7.178 -1.588 27.473 1.00 87.00 149 SER A CA 1
ATOM 1185 C C . SER A 1 149 ? 8.388 -1.426 28.385 1.00 87.00 149 SER A C 1
ATOM 1187 O O . SER A 1 149 ? 8.472 -0.442 29.116 1.00 87.00 149 SER A O 1
ATOM 1189 N N . ALA A 1 150 ? 9.335 -2.356 28.273 1.00 84.94 150 ALA A N 1
ATOM 1190 C CA . ALA A 1 150 ? 10.664 -2.300 28.878 1.00 84.94 150 ALA A CA 1
ATOM 1191 C C . ALA A 1 150 ? 11.695 -2.569 27.764 1.00 84.94 150 ALA A C 1
ATOM 1193 O O . ALA A 1 150 ? 11.971 -3.733 27.476 1.00 84.94 150 ALA A O 1
ATOM 1194 N N . PRO A 1 151 ? 12.133 -1.530 27.030 1.00 74.25 151 PRO A N 1
ATOM 1195 C CA . PRO A 1 151 ? 12.909 -1.707 25.803 1.00 74.25 151 PRO A CA 1
ATOM 1196 C C . PRO A 1 151 ? 14.350 -2.180 26.042 1.00 74.25 151 PRO A C 1
ATOM 1198 O O . PRO A 1 151 ? 14.841 -2.958 25.233 1.00 74.25 151 PRO A O 1
ATOM 1201 N N . ASP A 1 152 ? 14.974 -1.788 27.157 1.00 77.31 152 ASP A N 1
ATOM 1202 C CA . ASP A 1 152 ? 16.361 -2.128 27.491 1.00 77.31 152 ASP A CA 1
ATOM 1203 C C . ASP A 1 152 ? 16.403 -2.833 28.853 1.00 77.31 152 ASP A C 1
ATOM 1205 O O . ASP A 1 152 ? 16.075 -2.245 29.888 1.00 77.31 152 ASP A O 1
ATOM 1209 N N . VAL A 1 153 ? 16.732 -4.127 28.838 1.00 78.25 153 VAL A N 1
ATOM 1210 C CA . VAL A 1 153 ? 16.803 -4.980 30.031 1.00 78.25 153 VAL A CA 1
ATOM 1211 C C . VAL A 1 153 ? 18.161 -5.670 30.051 1.00 78.25 153 VAL A C 1
ATOM 1213 O O . VAL A 1 153 ? 18.334 -6.711 29.419 1.00 78.25 153 VAL A O 1
ATOM 1216 N N . ASP A 1 154 ? 19.100 -5.099 30.802 1.00 84.69 154 ASP A N 1
ATOM 1217 C CA . ASP A 1 154 ? 20.424 -5.674 31.035 1.00 84.69 154 ASP A CA 1
ATOM 1218 C C . ASP A 1 154 ? 20.525 -6.345 32.411 1.00 84.69 154 ASP A C 1
ATOM 1220 O O . ASP A 1 154 ? 19.842 -5.996 33.381 1.00 84.69 154 ASP A O 1
ATOM 1224 N N . LEU A 1 155 ? 21.377 -7.370 32.495 1.00 80.38 155 LEU A N 1
ATOM 1225 C CA . LEU A 1 155 ? 21.558 -8.149 33.716 1.00 80.38 155 LEU A CA 1
ATOM 1226 C C . LEU A 1 155 ? 22.187 -7.269 34.810 1.00 80.38 155 LEU A C 1
ATOM 1228 O O . LEU A 1 155 ? 23.296 -6.772 34.643 1.00 80.38 155 LEU A O 1
ATOM 1232 N N . ASN A 1 156 ? 21.511 -7.159 35.958 1.00 85.44 156 ASN A N 1
ATOM 1233 C CA . ASN A 1 156 ? 21.887 -6.314 37.104 1.00 85.44 156 ASN A CA 1
ATOM 1234 C C . ASN A 1 156 ? 21.806 -4.794 36.871 1.00 85.44 156 ASN A C 1
ATOM 1236 O O . ASN A 1 156 ? 22.340 -4.040 37.686 1.00 85.44 156 ASN A O 1
ATOM 1240 N N . GLU A 1 157 ? 21.101 -4.334 35.834 1.00 86.88 157 GLU A N 1
ATOM 1241 C CA . GLU A 1 157 ? 20.831 -2.908 35.631 1.00 86.88 157 GLU A CA 1
ATOM 1242 C C . GLU A 1 157 ? 19.374 -2.535 35.965 1.00 86.88 157 GLU A C 1
ATOM 1244 O O . GLU A 1 157 ? 18.468 -3.370 35.865 1.00 86.88 157 GLU A O 1
ATOM 1249 N N . PRO A 1 158 ? 19.106 -1.288 36.400 1.00 82.06 158 PRO A N 1
ATOM 1250 C CA . PRO A 1 158 ? 17.743 -0.810 36.602 1.00 82.06 158 PRO A CA 1
ATOM 1251 C C . PRO A 1 158 ? 16.959 -0.798 35.283 1.00 82.06 158 PRO A C 1
ATOM 1253 O O . PRO A 1 158 ? 17.372 -0.173 34.310 1.00 82.06 158 PRO A O 1
ATOM 1256 N N . VAL A 1 159 ? 15.788 -1.438 35.268 1.00 86.50 159 VAL A N 1
ATOM 1257 C CA . VAL A 1 159 ? 14.913 -1.480 34.088 1.00 86.50 159 VAL A CA 1
ATOM 1258 C C . VAL A 1 159 ? 13.984 -0.269 34.066 1.00 86.50 159 VAL A C 1
ATOM 1260 O O . VAL A 1 159 ? 13.230 -0.033 35.013 1.00 86.50 159 VAL A O 1
ATOM 1263 N N . ASN A 1 160 ? 13.983 0.465 32.953 1.00 83.12 160 ASN A N 1
ATOM 1264 C CA . ASN A 1 160 ? 13.039 1.554 32.721 1.00 83.12 160 ASN A CA 1
ATOM 1265 C C . ASN A 1 160 ? 11.743 1.022 32.103 1.00 83.12 160 ASN A C 1
ATOM 1267 O O . ASN A 1 160 ? 11.733 0.490 30.992 1.00 83.12 160 ASN A O 1
ATOM 1271 N N . PHE A 1 161 ? 10.631 1.213 32.809 1.00 85.62 161 PHE A N 1
ATOM 1272 C CA . PHE A 1 161 ? 9.298 0.902 32.304 1.00 85.62 161 PHE A CA 1
ATOM 1273 C C . PHE A 1 161 ? 8.643 2.153 31.721 1.00 85.62 161 PHE A C 1
ATOM 1275 O O . PHE A 1 161 ? 8.604 3.201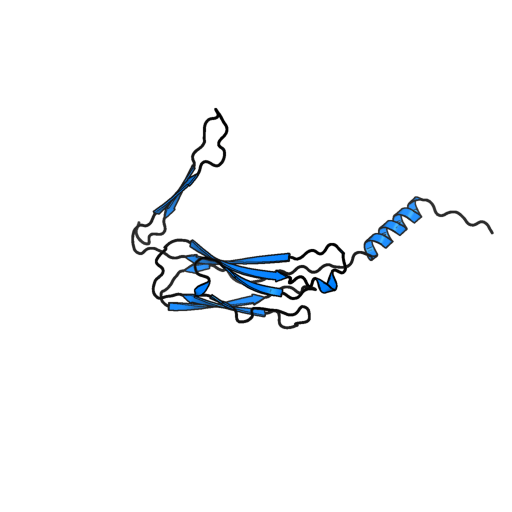 32.363 1.00 85.62 161 PHE A O 1
ATOM 1282 N N . ALA A 1 162 ? 8.073 2.027 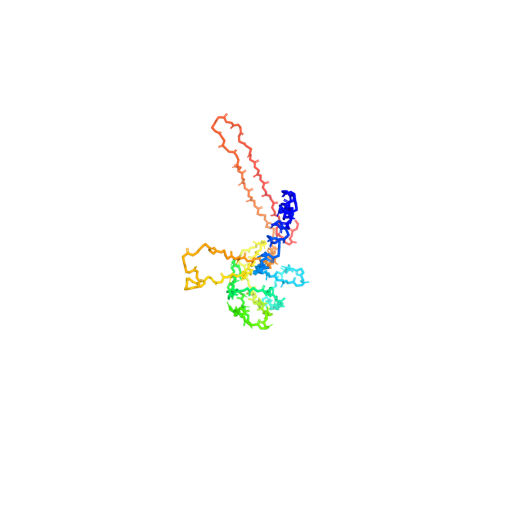30.525 1.00 83.50 162 ALA A N 1
ATOM 1283 C CA . ALA A 1 162 ? 7.254 3.060 29.905 1.00 83.50 162 ALA A CA 1
ATOM 1284 C C . ALA A 1 162 ? 5.817 2.560 29.731 1.00 83.50 162 ALA A C 1
ATOM 1286 O O . ALA A 1 162 ? 5.593 1.461 29.220 1.00 83.50 162 ALA A O 1
ATOM 1287 N N . VAL A 1 163 ? 4.847 3.380 30.141 1.00 83.44 163 VAL A N 1
ATOM 1288 C CA . VAL A 1 163 ? 3.416 3.136 29.924 1.00 83.44 163 VAL A CA 1
ATOM 1289 C C . VAL A 1 163 ? 2.903 4.154 28.914 1.00 83.44 163 VAL A C 1
ATOM 1291 O O . VAL A 1 163 ? 2.953 5.357 29.153 1.00 83.44 163 VAL A O 1
ATOM 1294 N N . SER A 1 164 ? 2.403 3.674 27.779 1.00 81.75 164 SER A N 1
ATOM 1295 C CA . SER A 1 164 ? 1.692 4.485 26.793 1.00 81.75 164 SER A CA 1
ATOM 1296 C C . SER A 1 164 ? 0.194 4.312 26.994 1.00 81.75 164 SER A C 1
ATOM 1298 O O . SER A 1 164 ? -0.290 3.182 27.023 1.00 81.75 164 SER A O 1
ATOM 1300 N N . VAL A 1 165 ? -0.523 5.425 27.134 1.00 80.81 165 VAL A N 1
ATOM 1301 C CA . VAL A 1 165 ? -1.978 5.468 27.312 1.00 80.81 165 VAL A CA 1
ATOM 1302 C C . VAL A 1 165 ? -2.577 6.255 26.148 1.00 80.81 165 VAL A C 1
ATOM 1304 O O . VAL A 1 165 ? -2.146 7.377 25.887 1.00 80.81 165 VAL A O 1
ATOM 1307 N N . LYS A 1 166 ? -3.550 5.679 25.438 1.00 76.69 166 LYS A N 1
ATOM 1308 C CA . LYS A 1 166 ? -4.291 6.343 24.354 1.00 76.69 166 LYS A CA 1
ATOM 1309 C C . LYS A 1 166 ? -5.789 6.206 24.576 1.00 76.69 166 LYS A C 1
ATOM 1311 O O . LYS A 1 166 ? -6.258 5.101 24.823 1.00 76.69 166 LYS A O 1
ATOM 1316 N N . SER A 1 167 ? -6.527 7.308 24.462 1.00 73.38 167 SER A N 1
ATOM 1317 C CA . SER A 1 167 ? -7.992 7.290 24.509 1.00 73.38 167 SER A CA 1
ATOM 1318 C C . SER A 1 167 ? -8.572 7.202 23.098 1.00 73.38 167 SER A C 1
ATOM 1320 O O . SER A 1 167 ? -8.125 7.924 22.209 1.00 73.38 167 SER A O 1
ATOM 1322 N N . PHE A 1 168 ? -9.561 6.329 22.909 1.00 74.19 168 PHE A N 1
ATOM 1323 C CA . PHE A 1 168 ? -10.348 6.203 21.674 1.00 74.19 168 PHE A CA 1
ATOM 1324 C C . PHE A 1 168 ? -11.861 6.242 21.937 1.00 74.19 168 PHE A C 1
ATOM 1326 O O . PHE A 1 168 ? -12.634 5.778 21.100 1.00 74.19 168 PHE A O 1
ATOM 1333 N N . GLY A 1 169 ? -12.280 6.716 23.112 1.00 68.44 169 GLY A N 1
ATOM 1334 C CA . GLY A 1 169 ? -13.697 6.901 23.426 1.00 68.44 169 GLY A CA 1
ATOM 1335 C C . GLY A 1 169 ? -14.254 8.198 22.840 1.00 68.44 169 GLY A C 1
ATOM 1336 O O . GLY A 1 169 ? -13.521 9.175 22.715 1.00 68.44 169 GLY A O 1
ATOM 1337 N N . GLU A 1 170 ? -15.543 8.200 22.503 1.00 63.47 170 GLU A N 1
ATOM 1338 C CA . GLU A 1 170 ? -16.305 9.418 22.175 1.00 63.47 170 GLU A CA 1
ATOM 1339 C C . GLU A 1 170 ? -16.736 10.203 23.431 1.00 63.47 170 GLU A C 1
ATOM 1341 O O . GLU A 1 170 ? -17.057 11.386 23.342 1.00 63.47 170 GLU A O 1
ATOM 1346 N N . GLU A 1 171 ? -16.725 9.558 24.601 1.00 61.09 171 GLU A N 1
ATOM 1347 C CA . GLU A 1 171 ? -17.059 10.153 25.900 1.00 61.09 171 GLU A CA 1
ATOM 1348 C C . GLU A 1 171 ? -15.790 10.524 26.695 1.00 61.09 171 GLU A C 1
ATOM 1350 O O . GLU A 1 171 ? -14.892 9.688 26.839 1.00 61.09 171 GLU A O 1
ATOM 1355 N N . ASP A 1 172 ? -15.758 11.739 27.263 1.00 53.72 172 ASP A N 1
ATOM 1356 C CA . ASP A 1 172 ? -14.719 12.231 28.195 1.00 53.72 172 ASP A CA 1
ATOM 1357 C C . ASP A 1 172 ? -14.829 11.586 29.591 1.00 53.72 172 ASP A C 1
ATOM 1359 O O . ASP A 1 172 ? -15.914 11.625 30.224 1.00 53.72 172 ASP A O 1
#

Foldseek 3Di:
DDDDDPDPVVVVVVVVVVVVVPDDDADAKEKDFDDQLEEEDAAFDKDKGKMFIDQHQAKKAKAKDWDQRVQWDKPDGIDGNPDPPRMIMIIGTDHRDDPDFDKIKIKIKIWGDDDPVPCVPHDDDIDIYIDTRIYGGADQAWDKDKDWDFPDDDDPDDTDIDIDIDTRYPPD